Protein AF-A0AAD6ST18-F1 (afdb_monomer)

pLDDT: mean 88.07, std 4.85, range [57.88, 94.5]

Structure (mmCIF, N/CA/C/O backbone):
data_AF-A0AAD6ST18-F1
#
_entry.id   AF-A0AAD6ST18-F1
#
loop_
_atom_site.group_PDB
_atom_site.id
_atom_site.type_symbol
_atom_site.label_atom_id
_atom_site.label_alt_id
_atom_site.label_comp_id
_atom_site.label_asym_id
_atom_site.label_entity_id
_atom_site.label_seq_id
_atom_site.pdbx_PDB_ins_code
_atom_site.Cartn_x
_atom_site.Cartn_y
_atom_site.Cartn_z
_atom_site.occupancy
_atom_site.B_iso_or_equiv
_atom_site.auth_seq_id
_atom_site.auth_comp_id
_atom_site.auth_asym_id
_atom_site.auth_atom_id
_atom_site.pdbx_PDB_model_num
ATOM 1 N N . MET A 1 1 ? -2.435 -1.512 25.999 1.00 57.88 1 MET A N 1
ATOM 2 C CA . MET A 1 1 ? -2.940 -0.532 25.011 1.00 57.88 1 MET A CA 1
ATOM 3 C C . MET A 1 1 ? -3.592 -1.300 23.876 1.00 57.88 1 MET A C 1
ATOM 5 O O . MET A 1 1 ? -3.034 -2.316 23.487 1.00 57.88 1 MET A O 1
ATOM 9 N N . SER A 1 2 ? -4.763 -0.871 23.397 1.00 79.75 2 SER A N 1
ATOM 10 C CA . SER A 1 2 ? -5.415 -1.505 22.242 1.00 79.75 2 SER A CA 1
ATOM 11 C C . SER A 1 2 ? -5.047 -0.762 20.963 1.00 79.75 2 SER A C 1
ATOM 13 O O . SER A 1 2 ? -5.209 0.456 20.916 1.00 79.75 2 SER A O 1
ATOM 15 N N . LEU A 1 3 ? -4.620 -1.491 19.929 1.00 80.81 3 LEU A N 1
ATOM 16 C CA . LEU A 1 3 ? -4.360 -0.933 18.595 1.00 80.81 3 LEU A CA 1
ATOM 17 C C . LEU A 1 3 ? -5.626 -0.361 17.939 1.00 80.81 3 LEU A C 1
ATOM 19 O O . LEU A 1 3 ? -5.538 0.518 17.092 1.00 80.81 3 LEU A O 1
ATOM 23 N N . THR A 1 4 ? -6.814 -0.808 18.353 1.00 83.19 4 THR A N 1
ATOM 24 C CA . THR A 1 4 ? -8.096 -0.327 17.808 1.00 83.19 4 THR A CA 1
ATOM 25 C C . THR A 1 4 ? -8.402 1.129 18.149 1.00 83.19 4 THR A C 1
ATOM 27 O O . THR A 1 4 ? -9.242 1.734 17.496 1.00 83.19 4 THR A O 1
ATOM 30 N N . ASN A 1 5 ? -7.749 1.677 19.178 1.00 87.69 5 ASN A N 1
ATOM 31 C CA . ASN A 1 5 ? -7.930 3.064 19.610 1.00 87.69 5 ASN A CA 1
ATOM 32 C C . ASN A 1 5 ? -6.782 3.964 19.130 1.00 87.69 5 ASN A C 1
ATOM 34 O O . ASN A 1 5 ? -6.736 5.142 19.479 1.00 87.69 5 ASN A O 1
ATOM 38 N N . THR A 1 6 ? -5.834 3.402 18.378 1.00 88.81 6 THR A N 1
ATOM 39 C CA . THR A 1 6 ? -4.702 4.140 17.833 1.00 88.81 6 THR A CA 1
ATOM 40 C C . THR A 1 6 ? -5.168 5.001 16.654 1.00 88.81 6 THR A C 1
ATOM 42 O O . THR A 1 6 ? -5.937 4.520 15.818 1.00 88.81 6 THR A O 1
ATOM 45 N N . PRO A 1 7 ? -4.709 6.260 16.558 1.00 90.50 7 PRO A N 1
ATOM 46 C CA . PRO A 1 7 ? -4.949 7.105 15.394 1.00 90.50 7 PRO A CA 1
ATOM 47 C C . PRO A 1 7 ? -4.536 6.440 14.070 1.00 90.50 7 PRO A C 1
ATOM 49 O O . PRO A 1 7 ? -3.566 5.681 14.008 1.00 90.50 7 PRO A O 1
ATOM 52 N N . LEU A 1 8 ? -5.289 6.717 13.002 1.00 87.62 8 LEU A N 1
ATOM 53 C CA . LEU A 1 8 ? -5.106 6.069 11.699 1.00 87.62 8 LEU A CA 1
ATOM 54 C C . LEU A 1 8 ? -3.731 6.356 11.081 1.00 87.62 8 LEU A C 1
ATOM 56 O O . LEU A 1 8 ? -3.134 5.469 10.488 1.00 87.62 8 LEU A O 1
ATOM 60 N N . ASP A 1 9 ? -3.231 7.577 11.225 1.00 89.06 9 ASP A N 1
ATOM 61 C CA . ASP A 1 9 ? -1.895 7.999 10.795 1.00 89.06 9 ASP A CA 1
ATOM 62 C C . ASP A 1 9 ? -0.787 7.184 11.475 1.00 89.06 9 ASP A C 1
ATOM 64 O O . ASP A 1 9 ? 0.113 6.687 10.801 1.00 89.06 9 ASP A O 1
ATOM 68 N N . VAL A 1 10 ? -0.903 6.953 12.784 1.00 90.44 10 VAL A N 1
ATOM 69 C CA . VAL A 1 10 ? 0.037 6.108 13.533 1.00 90.44 10 VAL A CA 1
ATOM 70 C C . VAL A 1 10 ? -0.055 4.649 13.082 1.00 90.44 10 VAL A C 1
ATOM 72 O O . VAL A 1 10 ? 0.969 3.990 12.926 1.00 90.44 10 VAL A O 1
ATOM 75 N N . LEU A 1 11 ? -1.263 4.133 12.832 1.00 89.50 11 LEU A N 1
ATOM 76 C CA . LEU A 1 1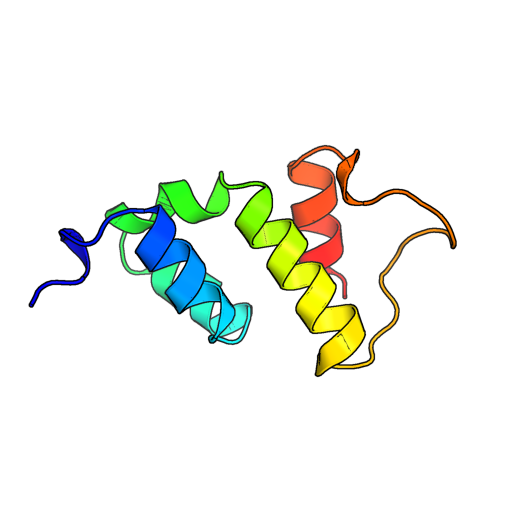1 ? -1.439 2.778 12.295 1.00 89.50 11 LEU A CA 1
ATOM 77 C C . LEU A 1 11 ? -0.841 2.628 10.893 1.00 89.50 11 LEU A C 1
ATOM 79 O O . LEU A 1 11 ? -0.253 1.589 10.594 1.00 89.50 11 LEU A O 1
ATOM 83 N N . ILE A 1 12 ? -0.961 3.655 10.047 1.00 89.75 12 ILE A N 1
ATOM 84 C CA . ILE A 1 12 ? -0.312 3.672 8.736 1.00 89.75 12 ILE A CA 1
ATOM 85 C C . ILE A 1 12 ? 1.205 3.621 8.912 1.00 89.75 12 ILE A C 1
ATOM 87 O O . ILE A 1 12 ? 1.843 2.801 8.260 1.00 89.75 12 ILE A O 1
ATOM 91 N N . GLU A 1 13 ? 1.776 4.415 9.816 1.00 90.06 13 GLU A N 1
ATOM 92 C CA . GLU A 1 13 ? 3.221 4.400 10.055 1.00 90.06 13 GLU A CA 1
ATOM 93 C C . GLU A 1 13 ? 3.706 3.037 10.570 1.00 90.06 13 GLU A C 1
ATOM 95 O O . GLU A 1 13 ? 4.666 2.489 10.039 1.00 90.06 13 GLU A O 1
ATOM 100 N N . ILE A 1 14 ? 2.978 2.412 11.503 1.00 88.81 14 ILE A N 1
ATOM 101 C CA . ILE A 1 14 ? 3.267 1.039 11.955 1.00 88.81 14 ILE A CA 1
ATOM 102 C C . ILE A 1 14 ? 3.225 0.056 10.777 1.00 88.81 14 ILE A C 1
ATOM 104 O O . ILE A 1 14 ? 4.091 -0.806 10.654 1.00 88.81 14 ILE A O 1
ATOM 108 N N . SER A 1 15 ? 2.238 0.184 9.886 1.00 87.25 15 SER A N 1
ATOM 109 C CA . SER A 1 15 ? 2.101 -0.704 8.726 1.00 87.25 15 SER A CA 1
ATOM 110 C C . SER A 1 15 ? 3.197 -0.529 7.666 1.00 87.25 15 SER A C 1
ATOM 112 O O . SER A 1 15 ? 3.346 -1.402 6.813 1.00 87.25 15 SER A O 1
ATOM 114 N N . ARG A 1 16 ? 3.977 0.562 7.699 1.00 84.88 16 ARG A N 1
ATOM 115 C CA . ARG A 1 16 ? 5.132 0.754 6.800 1.00 84.88 16 ARG A CA 1
ATOM 116 C C . ARG A 1 16 ? 6.336 -0.089 7.212 1.00 84.88 16 ARG A C 1
ATOM 118 O O . ARG A 1 16 ? 7.110 -0.494 6.350 1.00 84.88 16 ARG A O 1
ATOM 125 N N . GLU A 1 17 ? 6.460 -0.383 8.504 1.00 87.19 17 GLU A N 1
ATOM 126 C CA . GLU A 1 17 ? 7.523 -1.236 9.052 1.00 87.19 17 GLU A CA 1
ATOM 127 C C . GLU A 1 17 ? 7.272 -2.729 8.802 1.00 87.19 17 GLU A C 1
ATOM 129 O O . GLU A 1 17 ? 8.174 -3.556 8.932 1.00 87.19 17 GLU A O 1
ATOM 134 N N . LEU A 1 18 ? 6.045 -3.082 8.423 1.00 86.12 18 LEU A N 1
ATOM 135 C CA . LEU A 1 18 ? 5.645 -4.441 8.100 1.00 86.12 18 LEU A CA 1
ATOM 136 C C . LEU A 1 18 ? 5.798 -4.714 6.603 1.00 86.12 18 LEU A C 1
ATOM 138 O O . LEU A 1 18 ? 5.661 -3.827 5.753 1.00 86.12 18 LEU A O 1
ATOM 142 N N . ASP A 1 19 ? 6.050 -5.976 6.266 1.00 87.06 19 ASP A N 1
ATOM 143 C CA . ASP A 1 19 ? 5.953 -6.441 4.886 1.00 87.06 19 ASP A CA 1
ATOM 144 C C . ASP A 1 19 ? 4.535 -6.273 4.366 1.00 87.06 19 ASP A C 1
ATOM 146 O O . ASP A 1 19 ? 3.565 -6.421 5.104 1.00 87.06 19 ASP A O 1
ATOM 150 N N . LEU A 1 20 ? 4.409 -5.951 3.076 1.00 87.31 20 LEU A N 1
ATOM 151 C CA . LEU A 1 20 ? 3.114 -5.680 2.456 1.00 87.31 20 LEU A CA 1
ATOM 152 C C . LEU A 1 20 ? 2.106 -6.795 2.758 1.00 87.31 20 LEU A C 1
ATOM 154 O O . LEU A 1 20 ? 0.965 -6.511 3.105 1.00 87.31 20 LEU A O 1
ATOM 158 N N . SER A 1 21 ? 2.539 -8.053 2.644 1.00 88.50 21 SER A N 1
ATOM 159 C CA . SER A 1 21 ? 1.718 -9.217 2.980 1.00 88.50 21 SER A CA 1
ATOM 160 C C . SER A 1 21 ? 1.200 -9.134 4.416 1.00 88.50 21 SER A C 1
ATOM 162 O O . SER A 1 21 ? 0.002 -9.286 4.645 1.00 88.50 21 SER A O 1
ATOM 164 N N . ASP A 1 22 ? 2.067 -8.839 5.380 1.00 89.94 22 ASP A N 1
ATOM 165 C CA . ASP A 1 22 ? 1.705 -8.757 6.795 1.00 89.94 22 ASP A CA 1
ATOM 166 C C . ASP A 1 22 ? 0.793 -7.561 7.073 1.00 89.94 22 ASP A C 1
ATOM 168 O O . ASP A 1 22 ? -0.185 -7.695 7.807 1.00 89.94 22 ASP A O 1
ATOM 172 N N . SER A 1 23 ? 1.034 -6.419 6.425 1.00 89.81 23 SER A N 1
ATOM 173 C CA . SER A 1 23 ? 0.154 -5.249 6.487 1.00 89.81 23 SER A CA 1
ATOM 174 C C . SER A 1 23 ? -1.240 -5.564 5.958 1.00 89.81 23 SER A C 1
ATOM 176 O O . SER A 1 23 ? -2.233 -5.231 6.602 1.00 89.81 23 SER A O 1
ATOM 178 N N . ILE A 1 24 ? -1.344 -6.250 4.817 1.00 90.25 24 ILE A N 1
ATOM 179 C CA . ILE A 1 24 ? -2.636 -6.662 4.261 1.00 90.25 24 ILE A CA 1
ATOM 180 C C . ILE A 1 24 ? -3.332 -7.665 5.185 1.00 90.25 24 ILE A C 1
ATOM 182 O O . ILE A 1 24 ? -4.521 -7.491 5.447 1.00 90.25 24 ILE A O 1
ATOM 186 N N . HIS A 1 25 ? -2.614 -8.651 5.734 1.00 90.06 25 HIS A N 1
ATOM 187 C CA . HIS A 1 25 ? -3.179 -9.606 6.694 1.00 90.06 25 HIS A CA 1
ATOM 188 C C . HIS A 1 25 ? -3.663 -8.922 7.978 1.00 90.06 25 HIS A C 1
ATOM 190 O O . HIS A 1 25 ? -4.759 -9.217 8.466 1.00 90.06 25 HIS A O 1
ATOM 196 N N . LEU A 1 26 ? -2.885 -7.979 8.517 1.00 87.38 26 LEU A N 1
ATOM 197 C CA . LEU A 1 26 ? -3.261 -7.183 9.682 1.00 87.38 26 LEU A CA 1
ATOM 198 C C . LEU A 1 26 ? -4.558 -6.415 9.410 1.00 87.38 26 LEU A C 1
ATOM 200 O O . LEU A 1 26 ? -5.489 -6.459 10.219 1.00 87.38 26 LEU A O 1
ATOM 204 N N . ILE A 1 27 ? -4.643 -5.759 8.251 1.00 90.06 27 ILE A N 1
ATOM 205 C CA . ILE A 1 27 ? -5.821 -4.985 7.863 1.00 90.06 27 ILE A CA 1
ATOM 206 C C . ILE A 1 27 ? -7.031 -5.893 7.614 1.00 90.06 27 ILE A C 1
ATOM 208 O O . ILE A 1 27 ? -8.134 -5.569 8.047 1.00 90.06 27 ILE A O 1
ATOM 212 N N . SER A 1 28 ? -6.851 -7.051 6.972 1.00 88.25 28 SER A N 1
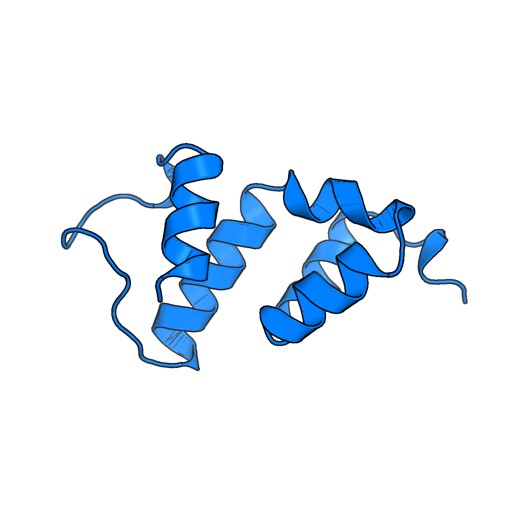ATOM 213 C CA . SER A 1 28 ? -7.952 -7.986 6.717 1.00 88.25 28 SER A CA 1
ATOM 214 C C . SER A 1 28 ? -8.489 -8.637 7.990 1.00 88.25 28 SER A C 1
ATO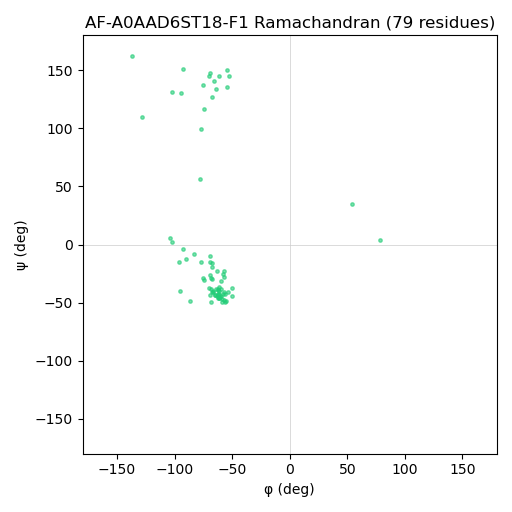M 216 O O . SER A 1 28 ? -9.662 -8.995 8.048 1.00 88.25 28 SER A O 1
ATOM 218 N N . THR A 1 29 ? -7.644 -8.790 9.013 1.00 89.12 29 THR A N 1
ATOM 219 C CA . THR A 1 29 ? -8.030 -9.414 10.287 1.00 89.12 29 THR A CA 1
ATOM 220 C C . THR A 1 29 ? -8.905 -8.487 11.133 1.00 89.12 29 THR A C 1
ATOM 222 O O . THR A 1 29 ? -9.760 -8.959 11.880 1.00 89.12 29 THR A O 1
ATOM 225 N N . CYS A 1 30 ? -8.726 -7.166 11.023 1.00 87.44 30 CYS A N 1
ATOM 226 C CA . CYS A 1 30 ? -9.475 -6.190 11.809 1.00 87.44 30 CYS A CA 1
ATOM 227 C C . CYS A 1 30 ? -10.115 -5.124 10.915 1.00 87.44 30 CYS A C 1
ATOM 229 O O . CYS A 1 30 ? -9.441 -4.228 10.410 1.00 87.44 30 CYS A O 1
ATOM 231 N N . SER A 1 31 ? -11.446 -5.153 10.798 1.00 86.25 31 SER A N 1
ATOM 232 C CA . SER A 1 31 ? -12.202 -4.211 9.959 1.00 86.25 31 SER A CA 1
ATOM 233 C C . SER A 1 31 ? -11.975 -2.740 10.326 1.00 86.25 31 SER A C 1
ATOM 235 O O . SER A 1 31 ? -12.091 -1.875 9.458 1.00 86.25 31 SER A O 1
ATOM 237 N N . THR A 1 32 ? -11.600 -2.445 11.574 1.00 88.44 32 THR A N 1
ATOM 238 C CA . THR A 1 32 ? -11.212 -1.101 12.038 1.00 88.44 32 THR A CA 1
ATOM 239 C C . THR A 1 32 ? -10.052 -0.514 11.230 1.00 88.44 32 THR A C 1
ATOM 241 O O . THR A 1 32 ? -9.962 0.701 11.083 1.00 88.44 32 THR A O 1
ATOM 244 N N . PHE A 1 33 ? -9.184 -1.356 10.664 1.00 89.69 33 PHE A N 1
ATOM 245 C CA . PHE A 1 33 ? -8.009 -0.937 9.899 1.00 89.69 33 PHE A CA 1
ATOM 246 C C . PHE A 1 33 ? -8.269 -0.828 8.392 1.00 89.69 33 PHE A C 1
ATOM 248 O O . PHE A 1 33 ? -7.411 -0.346 7.658 1.00 89.69 33 PHE A O 1
ATOM 255 N N . THR A 1 34 ? -9.467 -1.182 7.913 1.00 90.38 34 THR A N 1
ATOM 256 C CA . THR A 1 34 ? -9.863 -1.038 6.497 1.00 90.38 34 THR A CA 1
ATOM 257 C C . THR A 1 34 ? -9.593 0.358 5.910 1.00 90.38 34 THR A C 1
ATOM 259 O O . THR A 1 34 ? -9.162 0.425 4.755 1.00 90.38 34 THR A O 1
ATOM 262 N N . PRO A 1 35 ? -9.768 1.480 6.648 1.00 91.38 35 PRO A N 1
ATOM 263 C CA . PRO A 1 35 ? -9.438 2.811 6.134 1.00 91.38 35 PRO A CA 1
ATOM 264 C C . PRO A 1 35 ? -7.977 2.974 5.678 1.00 91.38 35 PRO A C 1
ATOM 266 O O . PRO A 1 35 ? -7.712 3.809 4.816 1.00 91.38 35 PRO A O 1
ATOM 269 N N . ILE A 1 36 ? -7.038 2.154 6.171 1.00 91.25 36 ILE A N 1
ATOM 270 C CA . ILE A 1 36 ? -5.639 2.145 5.709 1.00 91.25 36 ILE A CA 1
ATOM 271 C C . ILE A 1 36 ? -5.564 1.813 4.211 1.00 91.25 36 ILE A C 1
ATOM 273 O O . ILE A 1 36 ? -4.828 2.467 3.476 1.00 91.25 36 ILE A O 1
ATOM 277 N N . LEU A 1 37 ? -6.398 0.892 3.708 1.00 90.44 37 LEU A N 1
ATOM 278 C CA . LEU A 1 37 ? -6.435 0.527 2.280 1.00 90.44 37 LEU A CA 1
ATOM 279 C C . LEU A 1 37 ? -6.960 1.654 1.379 1.00 90.44 37 LEU A C 1
ATOM 281 O O . LEU A 1 37 ? -6.797 1.594 0.154 1.00 90.44 37 LEU A O 1
ATOM 285 N N . LEU A 1 38 ? -7.611 2.662 1.960 1.00 91.19 38 LEU A N 1
ATOM 286 C CA . LEU A 1 38 ? -8.058 3.866 1.261 1.00 91.19 38 LEU A CA 1
ATOM 287 C C . LEU A 1 38 ? -6.993 4.972 1.276 1.00 91.19 38 LEU A C 1
ATOM 289 O O . LEU A 1 38 ? -7.096 5.931 0.513 1.00 91.19 38 LEU A O 1
ATOM 293 N N . SER A 1 39 ? -5.952 4.835 2.101 1.00 92.50 39 SER A N 1
ATOM 294 C CA . SER A 1 39 ? -4.869 5.808 2.189 1.00 92.50 39 SER A CA 1
ATOM 295 C C . SER A 1 39 ? -3.946 5.709 0.982 1.00 92.50 39 SER A C 1
ATOM 297 O O . SER A 1 39 ? -3.239 4.722 0.789 1.00 92.50 39 SER A O 1
ATOM 299 N N . ARG A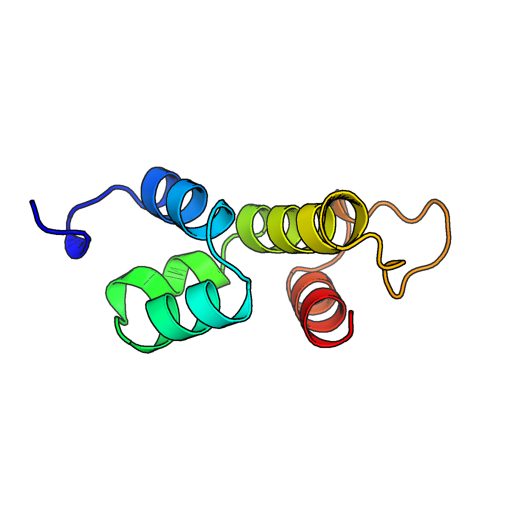 1 40 ? -3.887 6.778 0.186 1.00 93.38 40 ARG A N 1
ATOM 300 C CA . ARG A 1 40 ? -2.909 6.920 -0.902 1.00 93.38 40 ARG A CA 1
ATOM 301 C C . ARG A 1 40 ? -1.469 6.811 -0.394 1.00 93.38 40 ARG A C 1
ATOM 303 O O . ARG A 1 40 ? -0.637 6.179 -1.036 1.00 93.38 40 ARG A O 1
ATOM 310 N N . TYR A 1 41 ? -1.203 7.414 0.762 1.00 91.94 41 TYR A N 1
ATOM 311 C CA . TYR A 1 41 ? 0.120 7.447 1.376 1.00 91.94 41 TYR A CA 1
ATOM 312 C C . TYR A 1 41 ? 0.634 6.046 1.728 1.00 91.94 41 TYR A C 1
ATOM 314 O O . TYR A 1 41 ? 1.809 5.757 1.509 1.00 91.94 41 TYR A O 1
ATOM 322 N N . PHE A 1 42 ? -0.251 5.157 2.190 1.00 93.19 42 PHE A N 1
ATOM 323 C CA . PHE A 1 42 ? 0.090 3.760 2.462 1.00 93.19 42 PHE A CA 1
ATOM 324 C C . PHE A 1 42 ? 0.618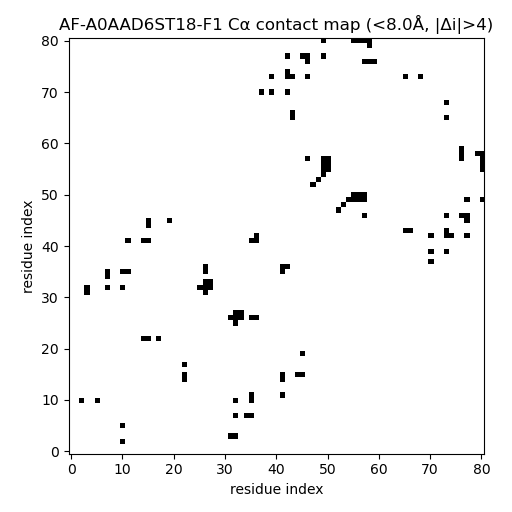 3.053 1.204 1.00 93.19 42 PHE A C 1
ATOM 326 O O . PHE A 1 42 ? 1.699 2.471 1.230 1.00 93.19 42 PHE A O 1
ATOM 333 N N . TRP A 1 43 ? -0.089 3.164 0.074 1.00 93.94 43 TRP A N 1
ATOM 334 C CA . TRP A 1 43 ? 0.314 2.496 -1.170 1.00 93.94 43 TRP A CA 1
ATOM 335 C C . TRP A 1 43 ? 1.572 3.092 -1.800 1.00 93.94 43 TRP A C 1
ATOM 337 O O . TRP A 1 43 ? 2.399 2.345 -2.311 1.00 93.94 43 TRP A O 1
ATOM 347 N N . ILE A 1 44 ? 1.743 4.416 -1.742 1.00 92.50 44 ILE A N 1
ATOM 348 C CA . ILE A 1 44 ? 2.991 5.060 -2.181 1.00 92.50 44 ILE A CA 1
ATOM 349 C C . ILE A 1 44 ? 4.162 4.557 -1.334 1.00 92.50 44 ILE A C 1
ATOM 351 O O . ILE A 1 44 ? 5.177 4.149 -1.885 1.00 92.50 44 ILE A O 1
ATOM 355 N N . SER A 1 45 ? 3.996 4.507 -0.011 1.00 91.12 45 SER A N 1
ATOM 356 C CA . SER A 1 45 ? 5.023 3.978 0.891 1.00 91.12 45 SER A CA 1
ATOM 357 C C . SER A 1 45 ? 5.349 2.510 0.614 1.00 91.12 45 SER A C 1
ATOM 359 O O . SER A 1 45 ? 6.506 2.110 0.701 1.00 91.12 45 SER A O 1
ATOM 361 N N . ALA A 1 46 ? 4.347 1.702 0.259 1.00 91.81 46 ALA A N 1
ATOM 362 C CA . ALA A 1 46 ? 4.568 0.313 -0.122 1.00 91.81 46 ALA A CA 1
ATOM 363 C C . ALA A 1 46 ? 5.402 0.194 -1.412 1.00 91.81 46 ALA A C 1
ATOM 365 O O . ALA A 1 46 ? 6.322 -0.617 -1.458 1.00 91.81 46 ALA A O 1
ATOM 366 N N . LEU A 1 47 ? 5.123 1.013 -2.436 1.00 90.81 47 LEU A N 1
ATOM 367 C CA . LEU A 1 47 ? 5.913 1.049 -3.677 1.00 90.81 47 LEU A CA 1
ATOM 368 C C . LEU A 1 47 ? 7.354 1.501 -3.427 1.00 90.81 47 LEU A C 1
ATOM 370 O O . LEU A 1 47 ? 8.280 0.859 -3.911 1.00 90.81 47 LEU A O 1
ATOM 374 N N . ASP A 1 48 ? 7.536 2.550 -2.627 1.00 89.38 48 ASP A N 1
ATOM 375 C CA . ASP A 1 48 ? 8.850 3.065 -2.226 1.00 89.38 48 ASP A CA 1
ATOM 376 C C . ASP A 1 48 ? 9.699 1.969 -1.557 1.00 89.38 48 ASP A C 1
ATOM 378 O O . ASP A 1 48 ? 10.868 1.760 -1.886 1.00 89.38 48 ASP A O 1
ATOM 382 N N . ARG A 1 49 ? 9.075 1.164 -0.688 1.00 86.81 49 ARG A N 1
ATOM 383 C CA . ARG A 1 49 ? 9.724 0.020 -0.035 1.00 86.81 49 ARG A CA 1
ATOM 384 C C . ARG A 1 49 ? 10.086 -1.088 -1.032 1.00 86.81 49 ARG A C 1
ATOM 386 O O . ARG A 1 49 ? 11.176 -1.655 -0.948 1.00 86.81 49 ARG A O 1
ATOM 393 N N . VAL A 1 50 ? 9.227 -1.381 -2.008 1.00 87.56 50 VAL A N 1
ATOM 394 C CA . VAL A 1 50 ? 9.539 -2.339 -3.085 1.00 87.56 50 VAL A CA 1
ATOM 395 C C . VAL A 1 50 ? 10.739 -1.882 -3.917 1.00 87.56 50 VAL A C 1
ATOM 397 O O . VAL A 1 50 ? 11.660 -2.671 -4.157 1.00 87.56 50 VAL A O 1
ATOM 400 N N . GLU A 1 51 ? 10.767 -0.609 -4.298 1.00 87.00 51 GLU A N 1
ATOM 401 C CA . GLU A 1 51 ? 11.838 -0.039 -5.110 1.00 87.00 51 GLU A CA 1
ATOM 402 C C . GLU A 1 51 ? 13.168 0.028 -4.352 1.00 87.00 51 GLU A C 1
ATOM 404 O O . GLU A 1 51 ? 14.195 -0.439 -4.848 1.00 87.00 51 GLU A O 1
ATOM 409 N N . HIS A 1 52 ? 13.164 0.560 -3.128 1.00 85.50 52 HIS A N 1
ATOM 410 C CA . HIS A 1 52 ? 14.397 0.877 -2.408 1.00 85.50 52 HIS A CA 1
ATOM 411 C C . HIS A 1 52 ? 14.866 -0.221 -1.452 1.00 85.50 52 HIS A C 1
ATOM 413 O O . HIS A 1 52 ? 16.069 -0.491 -1.377 1.00 85.50 52 HIS A O 1
ATOM 419 N N . VAL A 1 53 ? 13.948 -0.878 -0.736 1.00 83.88 53 VAL A N 1
ATOM 420 C CA . VAL A 1 53 ? 14.296 -1.918 0.249 1.00 83.88 53 VAL A CA 1
ATOM 421 C C . VAL A 1 53 ? 14.427 -3.274 -0.430 1.00 83.88 53 VAL A C 1
ATOM 423 O O . VAL A 1 53 ? 15.443 -3.949 -0.266 1.00 83.88 53 VAL A O 1
ATOM 426 N N . HIS A 1 54 ? 13.445 -3.657 -1.248 1.00 84.31 54 HIS A N 1
ATOM 427 C CA . HIS A 1 54 ? 13.490 -4.931 -1.972 1.00 84.31 54 HIS A CA 1
ATOM 428 C C . HIS A 1 54 ? 14.302 -4.863 -3.273 1.00 84.31 54 HIS A C 1
ATOM 430 O O . HIS A 1 54 ? 14.577 -5.910 -3.863 1.00 84.31 54 HIS A O 1
ATOM 436 N N . ARG A 1 55 ? 14.730 -3.660 -3.693 1.00 85.25 55 ARG A N 1
ATOM 437 C CA . ARG A 1 55 ? 15.523 -3.413 -4.911 1.00 85.25 55 ARG A CA 1
ATOM 438 C C . ARG A 1 55 ? 14.875 -3.994 -6.167 1.00 85.25 55 ARG A C 1
ATOM 440 O O . ARG A 1 55 ? 15.571 -4.491 -7.056 1.00 85.25 55 ARG A O 1
ATOM 447 N N . ARG A 1 56 ? 13.542 -3.966 -6.227 1.00 84.38 56 A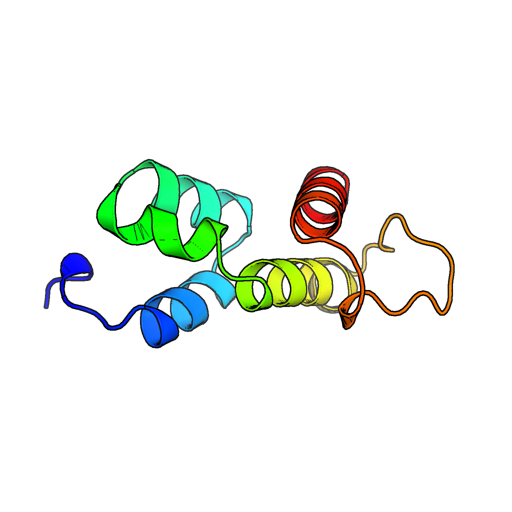RG A N 1
ATOM 448 C CA . ARG A 1 56 ? 12.777 -4.446 -7.379 1.00 84.38 56 ARG A CA 1
ATOM 449 C C . ARG A 1 56 ? 12.296 -3.266 -8.211 1.00 84.38 56 ARG A C 1
ATOM 451 O O . ARG A 1 56 ? 11.730 -2.333 -7.648 1.00 84.38 56 ARG A O 1
ATOM 458 N N . PRO A 1 57 ? 12.490 -3.294 -9.538 1.00 84.50 57 PRO A N 1
ATOM 459 C CA . PRO A 1 57 ? 11.962 -2.245 -10.391 1.00 84.50 57 PRO A CA 1
ATOM 460 C C . PRO A 1 57 ? 10.435 -2.266 -10.339 1.00 84.50 57 PRO A C 1
ATOM 462 O O . PRO A 1 57 ? 9.812 -3.322 -10.456 1.00 84.50 57 PRO A O 1
ATOM 465 N N . LEU A 1 58 ? 9.838 -1.089 -10.187 1.00 86.50 58 LEU A N 1
ATOM 466 C CA . LEU A 1 58 ? 8.390 -0.952 -10.237 1.00 86.50 58 LEU A CA 1
ATOM 467 C C . LEU A 1 58 ? 7.876 -1.200 -11.665 1.00 86.50 58 LEU A C 1
ATOM 469 O O . LEU A 1 58 ? 8.560 -0.857 -12.635 1.00 86.50 58 LEU A O 1
ATOM 473 N N . PRO A 1 59 ? 6.660 -1.753 -11.828 1.00 86.12 59 PRO A N 1
ATOM 474 C CA . PRO A 1 59 ? 6.067 -2.026 -13.136 1.00 86.12 59 PRO A CA 1
ATOM 475 C C . PRO A 1 59 ? 5.505 -0.743 -13.783 1.00 86.12 59 PRO A C 1
ATOM 477 O O . PRO A 1 59 ? 4.323 -0.658 -14.112 1.00 86.12 59 PRO A O 1
ATOM 480 N N . CYS A 1 60 ? 6.340 0.284 -13.946 1.00 83.62 60 CYS A N 1
ATOM 481 C CA . CYS A 1 60 ? 5.985 1.561 -14.561 1.00 83.62 60 CYS A CA 1
ATOM 482 C C . CYS A 1 60 ? 7.062 2.067 -15.526 1.00 83.62 60 CYS A C 1
ATOM 484 O O . CYS A 1 60 ? 8.214 1.638 -15.500 1.00 83.62 60 CYS A O 1
ATOM 486 N N . SER A 1 61 ? 6.682 3.007 -16.393 1.00 85.06 61 SER A N 1
ATOM 487 C CA . SER A 1 61 ? 7.633 3.685 -17.274 1.00 85.06 61 SER A CA 1
ATOM 488 C C . SER A 1 61 ? 8.613 4.549 -16.464 1.00 85.06 61 SER A C 1
ATOM 490 O O . SER A 1 61 ? 8.182 5.219 -15.522 1.00 85.06 61 SER A O 1
ATOM 492 N N . PRO A 1 62 ? 9.908 4.592 -16.833 1.00 81.31 62 PRO A N 1
ATOM 493 C CA . PRO A 1 62 ? 10.871 5.485 -16.197 1.00 81.31 62 PRO A CA 1
ATOM 494 C C . PRO A 1 62 ? 10.403 6.945 -16.235 1.00 81.31 62 PRO A C 1
ATOM 496 O O . PRO A 1 62 ? 9.938 7.421 -17.270 1.00 81.31 62 PRO A O 1
ATOM 499 N N . GLY A 1 63 ? 10.533 7.652 -15.110 1.00 81.62 63 GLY A N 1
ATOM 500 C CA . GLY A 1 63 ? 10.129 9.057 -14.984 1.00 81.62 63 GLY A CA 1
ATOM 501 C C . GLY A 1 63 ? 8.624 9.290 -14.805 1.00 81.62 63 GLY A C 1
ATOM 502 O O . GLY A 1 63 ? 8.198 10.442 -14.763 1.00 81.62 63 GLY A O 1
ATOM 503 N N . LEU A 1 64 ? 7.816 8.231 -14.690 1.00 87.81 64 LEU A N 1
ATOM 504 C CA . LEU A 1 64 ? 6.407 8.360 -14.329 1.00 87.81 64 LEU A CA 1
ATOM 505 C C . LEU A 1 64 ? 6.274 8.849 -12.881 1.00 87.81 64 LEU A C 1
ATOM 507 O O . LEU A 1 64 ? 6.797 8.226 -11.959 1.00 87.81 64 LEU A O 1
ATOM 511 N N . ASP A 1 65 ? 5.514 9.922 -12.670 1.00 89.00 65 ASP A N 1
ATOM 512 C CA . ASP A 1 65 ? 5.191 10.397 -11.326 1.00 89.00 65 ASP A CA 1
ATOM 513 C C . ASP A 1 65 ? 4.108 9.521 -10.677 1.00 89.00 65 ASP A C 1
ATOM 515 O O . ASP A 1 65 ? 2.905 9.690 -10.902 1.00 89.00 65 ASP A O 1
ATOM 519 N N . ILE A 1 66 ? 4.544 8.595 -9.824 1.00 88.31 66 ILE A N 1
ATOM 520 C CA . ILE A 1 66 ? 3.682 7.689 -9.055 1.00 88.31 66 ILE A CA 1
ATOM 521 C C . ILE A 1 66 ? 2.722 8.479 -8.152 1.00 88.31 66 ILE A C 1
ATOM 523 O O . ILE A 1 66 ? 1.574 8.073 -7.948 1.00 88.31 66 ILE A O 1
ATOM 527 N N . THR A 1 67 ? 3.131 9.654 -7.661 1.00 89.12 67 THR A N 1
ATOM 528 C CA . THR A 1 67 ? 2.309 10.486 -6.772 1.00 89.12 67 THR A CA 1
ATOM 529 C C . THR A 1 67 ? 1.103 11.108 -7.471 1.00 89.12 67 THR A C 1
ATOM 531 O O . THR A 1 67 ? 0.169 11.517 -6.777 1.00 89.12 67 THR A O 1
ATOM 534 N N . SER A 1 68 ? 1.024 11.026 -8.803 1.00 91.06 68 SER A N 1
ATOM 535 C CA . SER A 1 68 ? -0.126 11.449 -9.616 1.00 91.06 68 SER A CA 1
ATOM 536 C C . SER A 1 68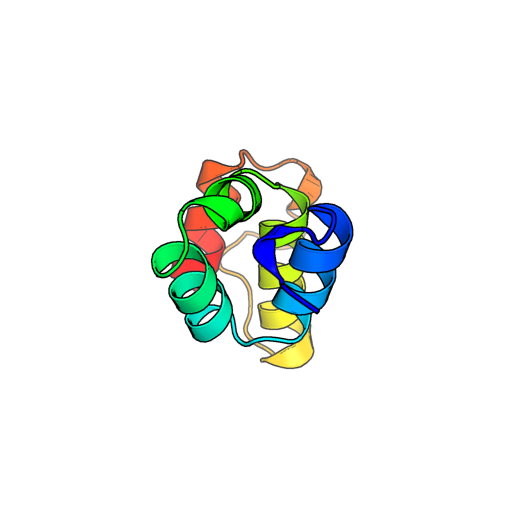 ? -1.104 10.319 -9.996 1.00 91.06 68 SER A C 1
ATOM 538 O O . SER A 1 68 ? -2.240 10.586 -10.387 1.00 91.06 68 SER A O 1
ATOM 540 N N . LEU A 1 69 ? -0.716 9.044 -9.851 1.00 91.75 69 LEU A N 1
ATOM 541 C CA . LEU A 1 69 ? -1.504 7.897 -10.334 1.00 91.75 69 LEU A CA 1
ATOM 542 C C . LEU A 1 69 ? -2.796 7.656 -9.544 1.00 91.75 69 LEU A C 1
ATOM 544 O O . LEU A 1 69 ? -2.767 7.775 -8.331 1.00 91.75 69 LEU A O 1
ATOM 548 N N . PRO A 1 70 ? -3.916 7.212 -10.133 1.00 94.50 70 PRO A N 1
ATOM 549 C CA . PRO A 1 70 ? -5.113 6.842 -9.368 1.00 94.50 70 PRO A CA 1
ATOM 550 C C . PRO A 1 70 ? -4.837 5.793 -8.274 1.00 94.50 70 PRO A C 1
ATOM 552 O O . PRO A 1 70 ? -3.972 4.935 -8.438 1.00 94.50 70 PRO A O 1
ATOM 555 N N . LEU A 1 71 ? -5.597 5.814 -7.170 1.00 93.62 71 LEU A N 1
ATOM 556 C CA . LEU A 1 71 ? -5.421 4.867 -6.054 1.00 93.62 71 LEU A CA 1
ATOM 557 C C . LEU A 1 71 ? -5.458 3.400 -6.515 1.00 93.62 71 LEU A C 1
ATOM 559 O O . LEU A 1 71 ? -4.643 2.591 -6.080 1.00 93.62 71 LEU A O 1
ATOM 563 N N . ASP A 1 72 ? -6.367 3.065 -7.428 1.00 93.81 72 ASP A N 1
ATOM 564 C CA . ASP A 1 72 ? -6.472 1.709 -7.971 1.00 93.81 72 ASP A CA 1
ATOM 565 C C . ASP A 1 72 ? -5.262 1.318 -8.824 1.00 93.81 72 ASP A C 1
ATOM 567 O O . ASP A 1 72 ? -4.894 0.146 -8.864 1.00 93.81 72 ASP A O 1
ATOM 571 N N . ALA A 1 73 ? -4.613 2.284 -9.482 1.00 93.12 73 ALA A N 1
ATOM 572 C CA . ALA A 1 73 ? -3.370 2.037 -10.204 1.00 93.12 73 ALA A CA 1
ATOM 573 C C . ALA A 1 73 ? -2.222 1.750 -9.226 1.00 93.12 73 ALA A C 1
ATOM 575 O O . ALA A 1 73 ? -1.506 0.771 -9.419 1.00 93.12 73 ALA A O 1
ATOM 576 N N . LEU A 1 74 ? -2.114 2.518 -8.133 1.00 93.56 7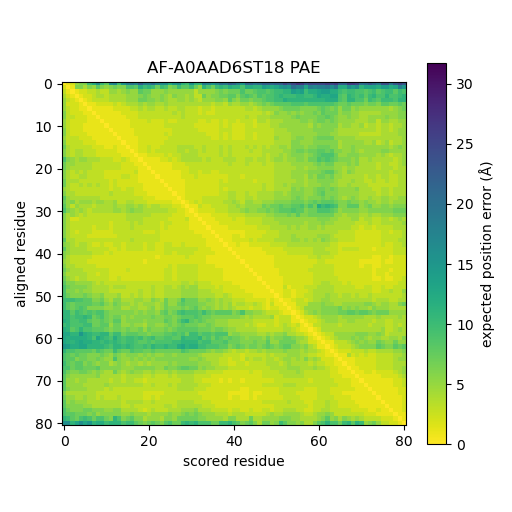4 LEU A N 1
ATOM 577 C CA . LEU A 1 74 ? -1.134 2.261 -7.069 1.00 93.56 74 LEU A CA 1
ATOM 578 C C . LEU A 1 74 ? -1.297 0.853 -6.484 1.00 93.56 74 LEU A C 1
ATOM 580 O O . LEU A 1 74 ? -0.331 0.100 -6.403 1.00 93.56 74 LEU A O 1
ATOM 584 N N . LYS A 1 75 ? -2.534 0.465 -6.152 1.00 92.94 75 LYS A N 1
ATOM 585 C CA . LYS A 1 75 ? -2.864 -0.880 -5.652 1.00 92.94 75 LYS A CA 1
ATOM 586 C C . LYS A 1 75 ? -2.415 -1.976 -6.611 1.00 92.94 75 LYS A C 1
ATOM 588 O O . LYS A 1 75 ? -1.763 -2.930 -6.197 1.00 92.94 75 LYS A O 1
ATOM 593 N N . LYS A 1 76 ? -2.753 -1.837 -7.897 1.00 91.62 76 LYS A N 1
ATOM 594 C CA . LYS A 1 76 ? -2.371 -2.812 -8.926 1.00 91.62 76 LYS A CA 1
ATOM 595 C C . LYS A 1 76 ? -0.857 -2.921 -9.066 1.00 91.62 76 LYS A C 1
ATOM 597 O O . LYS A 1 76 ? -0.353 -4.031 -9.154 1.00 91.62 76 L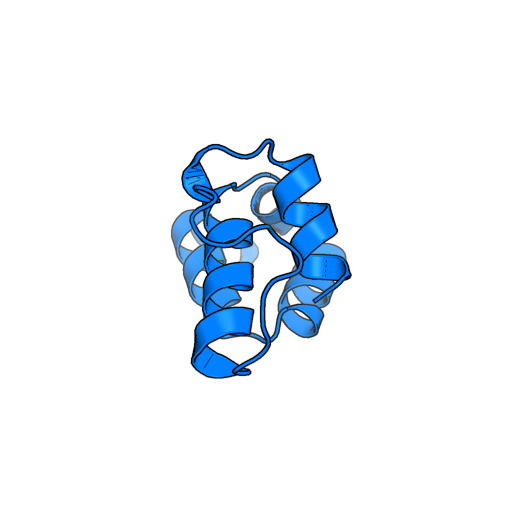YS A O 1
ATOM 602 N N . MET A 1 77 ? -0.136 -1.801 -9.053 1.00 90.75 77 MET A N 1
ATOM 603 C CA . MET A 1 77 ? 1.326 -1.815 -9.145 1.00 90.75 77 MET A CA 1
ATOM 604 C C . MET A 1 77 ? 1.958 -2.561 -7.973 1.00 90.75 77 MET A C 1
ATOM 606 O O . MET A 1 77 ? 2.815 -3.404 -8.198 1.00 90.75 77 MET A O 1
ATOM 610 N N . VAL A 1 78 ? 1.494 -2.301 -6.749 1.00 89.00 78 VAL A N 1
ATOM 611 C CA . VAL A 1 78 ? 1.999 -2.959 -5.537 1.00 89.00 78 VAL A CA 1
ATOM 612 C C . VAL A 1 78 ? 1.772 -4.474 -5.567 1.00 89.00 78 VAL A C 1
ATOM 614 O O . VAL A 1 78 ? 2.648 -5.231 -5.171 1.00 89.00 78 VAL A O 1
ATOM 617 N N . ILE A 1 79 ? 0.619 -4.929 -6.063 1.00 83.94 79 ILE A N 1
ATOM 618 C CA . ILE A 1 79 ? 0.288 -6.363 -6.170 1.00 83.94 79 ILE A CA 1
ATOM 619 C C . ILE A 1 79 ? 1.149 -7.084 -7.225 1.00 83.94 79 ILE A C 1
ATOM 621 O O . ILE A 1 79 ? 1.340 -8.296 -7.138 1.00 83.94 79 ILE A O 1
ATOM 625 N N . HIS A 1 80 ? 1.645 -6.361 -8.231 1.00 83.94 80 HIS A N 1
ATOM 626 C CA . HIS A 1 80 ? 2.383 -6.924 -9.365 1.00 83.94 80 HIS A CA 1
ATOM 627 C C . HIS A 1 80 ? 3.905 -6.706 -9.310 1.00 83.94 80 HIS A C 1
ATOM 629 O O . HIS A 1 80 ? 4.581 -7.048 -10.282 1.00 83.94 80 HIS A O 1
ATOM 635 N N . ALA A 1 81 ? 4.438 -6.143 -8.223 1.00 78.12 81 ALA A N 1
ATOM 636 C CA . ALA A 1 81 ? 5.870 -5.884 -8.033 1.00 78.12 81 ALA A CA 1
ATOM 637 C C . ALA A 1 81 ? 6.554 -6.961 -7.157 1.00 78.12 81 ALA A C 1
ATOM 639 O O . ALA A 1 81 ? 7.766 -7.244 -7.340 1.00 78.12 81 ALA A O 1
#

Radius of gyration: 13.0 Å; Cα contacts (8 Å, |Δi|>4): 66; chains: 1; bounding box: 28×21×42 Å

Organism: NCBI:txid1745969

Mean predicted aligned error: 4.25 Å

Nearest PDB structures (foldseek):
  2ovr-assembly1_B  TM=5.632E-01  e=1.421E+00  Homo sapiens
  5t2x-assembly3_C  TM=5.896E-01  e=3.954E+00  Legionella pneumophila subsp. pneumophila str. Philadelphia 1
  5t2x-assembly2_B  TM=6.033E-01  e=5.344E+00  Legionella pneumophila subsp. pneumophila str. Philadelphia 1
  5t2x-assembly1_A  TM=5.901E-01  e=5.675E+00  Legionella pneumophila subsp. pneumophila str. Philadelphia 1
  7ycx-assembly1_H  TM=3.870E-01  e=8.651E+00  Homo sapiens

Sequence (81 aa):
MSLTNTPLDVLIEISRELDLSDSIHLISTCSTFTPILLSRYFWISALDRVEHVHRRPLPCSPGLDITSLPLDALKKMVIHA

Solvent-accessible surface area (backbone atoms only — not comparable to full-atom values): 4973 Å² total; per-residue (Å²): 136,65,76,89,78,51,56,67,69,59,52,45,56,58,42,66,79,39,55,68,68,56,34,51,51,54,28,71,74,35,75,88,42,45,64,52,80,70,36,61,66,51,45,53,52,50,43,52,41,38,41,69,73,68,65,37,77,65,87,64,66,89,91,62,65,71,91,74,52,56,67,72,53,43,51,52,43,57,76,72,91

Secondary structure (DSSP, 8-state):
--GGGS-HHHHHHHHHSS-HHHHHHHHHH-GGGGGGGG-HHHHHHHHHHHHHTS-PPPSS-TT--GGGS-HHHHHHHHHT-

InterPro domains:
  IPR001810 F-box domain [PS50181] (1-46)

Foldseek 3Di:
DDPLPDDLVVLLVVLLVDQPVVSVVVCVVDVSNVVSLVDPVSLVSLVVCCCPVVVDDFPDDPPDDSSPDDSVVSVVRSVVD